Protein AF-A0A2W4ZWZ1-F1 (afdb_monomer)

Foldseek 3Di:
DDDDPPPDDPDDDPPDPAEAQPCVPDDLVRLLVDDLVRLLCSVPRHDDDPSSVVNCVVVVRDSPPQLVVCVVVVHDPPDPSSVVSSVVVVVVVCCVVCPPPDDDDDPDDPPPVVVVVVVVVVPD

Solvent-accessible surface area (backbone atoms only — not comparable to full-atom values): 8061 Å² total; per-residue (Å²): 140,85,85,80,81,85,86,74,85,93,81,86,90,82,84,87,77,69,77,63,36,75,68,76,80,48,52,72,69,55,61,69,67,50,49,74,66,55,47,30,49,45,59,72,67,24,46,85,48,72,66,58,52,48,51,36,62,74,67,69,59,72,60,48,70,44,54,48,52,36,45,76,72,71,41,55,81,97,38,71,68,34,54,51,45,32,51,53,50,52,51,54,50,48,52,68,77,54,60,81,80,84,75,82,87,75,91,88,80,84,65,70,62,62,56,51,58,54,53,66,64,71,78,112

Sequence (124 aa):
MHKIISFGIMGLALTAGACTSPAVYMSDTDVISLSDEQLCDYNNNYRSESRTQAEIRRRDLNCNRHHRTCLKKGIQPNTEAMGFCEDMLRENERLRYDPPYDHFGMGLYGFSDYDRIRAVHRFR

Radius of gyration: 22.91 Å; Cα contacts (8 Å, |Δi|>4): 67; chains: 1; bounding box: 74×52×48 Å

Organism: NCBI:txid349221

Structure (mmCIF, N/CA/C/O backbone):
data_AF-A0A2W4ZWZ1-F1
#
_entry.id   AF-A0A2W4ZWZ1-F1
#
loop_
_atom_site.group_PDB
_atom_site.id
_atom_site.type_symbol
_atom_site.label_atom_id
_atom_site.label_alt_id
_atom_site.label_comp_id
_atom_site.label_asym_id
_atom_site.label_entity_id
_atom_site.label_seq_id
_atom_site.pdbx_PDB_ins_code
_atom_site.Cartn_x
_atom_site.Cartn_y
_atom_site.Cartn_z
_atom_site.occupancy
_atom_site.B_iso_or_equiv
_atom_site.auth_seq_id
_atom_site.auth_comp_id
_atom_site.auth_asym_id
_atom_site.auth_atom_id
_atom_site.pdbx_PDB_model_num
ATOM 1 N N . MET A 1 1 ? 48.770 9.345 -39.578 1.00 37.75 1 MET A N 1
ATOM 2 C CA . MET A 1 1 ? 48.397 9.559 -38.1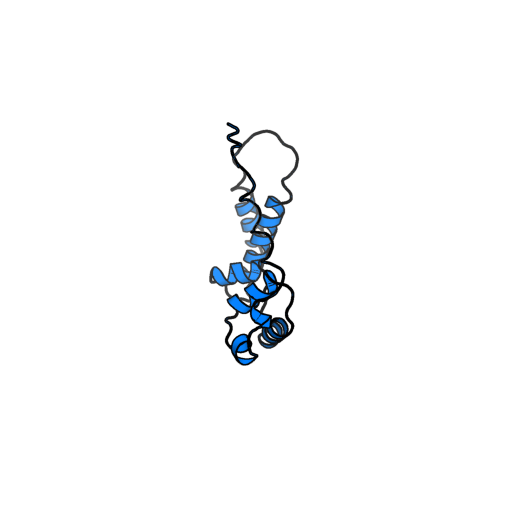63 1.00 37.75 1 MET A CA 1
ATOM 3 C C . MET A 1 1 ? 46.895 9.806 -38.099 1.00 37.75 1 MET A C 1
ATOM 5 O O . MET A 1 1 ? 46.463 10.903 -38.411 1.00 37.75 1 MET A O 1
ATOM 9 N N . HIS A 1 2 ? 46.098 8.777 -37.800 1.00 32.75 2 HIS A N 1
ATOM 10 C CA . HIS A 1 2 ? 44.640 8.886 -37.669 1.00 32.75 2 HIS A CA 1
ATOM 11 C C . HIS A 1 2 ? 44.290 8.801 -36.180 1.00 32.75 2 HIS A C 1
ATOM 13 O O . HIS A 1 2 ? 44.526 7.770 -35.559 1.00 32.75 2 HIS A O 1
ATOM 19 N N . LYS A 1 3 ? 43.767 9.886 -35.599 1.00 38.44 3 LYS A N 1
ATOM 20 C CA . LYS A 1 3 ? 43.119 9.868 -34.282 1.00 38.44 3 LYS A CA 1
ATOM 21 C C . LYS A 1 3 ? 41.614 9.862 -34.520 1.00 38.44 3 LYS A C 1
ATOM 23 O O . LYS A 1 3 ? 41.026 10.907 -34.775 1.00 38.44 3 LYS A O 1
ATOM 28 N N . ILE A 1 4 ? 41.019 8.675 -34.484 1.00 51.06 4 ILE A N 1
ATOM 29 C CA .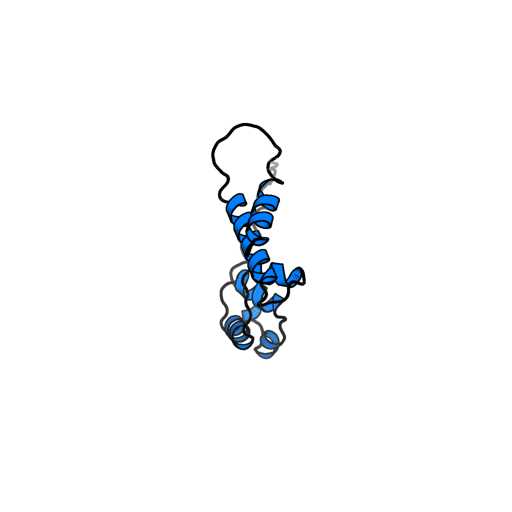 ILE A 1 4 ? 39.568 8.516 -34.405 1.00 51.06 4 ILE A CA 1
ATOM 30 C C . ILE A 1 4 ? 39.204 8.722 -32.937 1.00 51.06 4 ILE A C 1
ATOM 32 O O . ILE A 1 4 ? 39.667 7.996 -32.060 1.00 51.06 4 ILE A O 1
ATOM 36 N N . ILE A 1 5 ? 38.441 9.777 -32.676 1.00 49.06 5 ILE A N 1
ATOM 37 C CA . ILE A 1 5 ? 37.880 10.076 -31.365 1.00 49.06 5 ILE A CA 1
ATOM 38 C C . ILE A 1 5 ? 36.702 9.116 -31.168 1.00 49.06 5 ILE A C 1
ATOM 40 O O . ILE A 1 5 ? 35.643 9.294 -31.764 1.00 49.06 5 ILE A O 1
ATOM 44 N N . SER A 1 6 ? 36.896 8.084 -30.350 1.00 42.03 6 SER A N 1
ATOM 45 C CA . SER A 1 6 ? 35.830 7.178 -29.922 1.00 42.03 6 SER A CA 1
ATOM 46 C C . SER A 1 6 ? 34.934 7.862 -28.883 1.00 42.03 6 SER A C 1
ATOM 48 O O . SER A 1 6 ? 35.106 7.670 -27.684 1.00 42.03 6 SER A O 1
ATOM 50 N N . PHE A 1 7 ? 33.964 8.658 -29.335 1.00 52.41 7 PHE A N 1
ATOM 51 C CA . PHE A 1 7 ? 32.740 8.919 -28.571 1.00 52.41 7 PHE A CA 1
ATOM 52 C C . PHE A 1 7 ? 31.706 7.886 -29.014 1.00 52.41 7 PHE A C 1
ATOM 54 O O . PHE A 1 7 ? 31.048 8.054 -30.035 1.00 52.41 7 PHE A O 1
ATOM 61 N N . GLY A 1 8 ? 31.617 6.773 -28.289 1.00 42.78 8 GLY A N 1
ATOM 62 C CA . GLY A 1 8 ? 30.785 5.646 -28.691 1.00 42.78 8 GLY A CA 1
ATOM 63 C C . GLY A 1 8 ? 30.145 4.941 -27.506 1.00 42.78 8 GLY A C 1
ATOM 64 O O . GLY A 1 8 ? 30.726 4.018 -26.956 1.00 42.78 8 GLY A O 1
ATOM 65 N N . ILE A 1 9 ? 28.916 5.359 -27.194 1.00 59.88 9 ILE A N 1
ATOM 66 C CA . ILE A 1 9 ? 27.847 4.519 -26.632 1.00 59.88 9 ILE A CA 1
ATOM 67 C C . ILE A 1 9 ? 28.120 3.969 -25.220 1.00 59.88 9 ILE A C 1
ATOM 69 O O . ILE A 1 9 ? 28.221 2.769 -24.992 1.00 59.88 9 ILE A O 1
ATOM 73 N N . MET A 1 10 ? 28.133 4.862 -24.230 1.00 46.84 10 MET A N 1
ATOM 74 C CA . MET A 1 10 ? 27.866 4.503 -22.834 1.00 46.84 10 MET A CA 1
ATOM 75 C C . MET A 1 10 ? 26.445 4.968 -22.503 1.00 46.84 10 MET A C 1
ATOM 77 O O . MET A 1 10 ? 26.232 6.005 -21.886 1.00 46.84 10 MET A O 1
ATOM 81 N N . GLY A 1 11 ? 25.451 4.258 -23.034 1.00 52.03 11 GLY A N 1
ATOM 82 C CA . GLY A 1 11 ? 24.058 4.675 -22.918 1.00 52.03 11 GLY A CA 1
ATOM 83 C C . GLY A 1 11 ? 23.095 3.630 -23.451 1.00 52.03 11 GLY A C 1
ATOM 84 O O . GLY A 1 11 ? 22.679 3.738 -24.594 1.00 52.03 11 GLY A O 1
ATOM 85 N N . LEU A 1 12 ? 22.797 2.621 -22.625 1.00 50.91 12 LEU A N 1
ATOM 86 C CA . LEU A 1 12 ? 21.484 1.977 -22.431 1.00 50.91 12 LEU A CA 1
ATOM 87 C C . LEU A 1 12 ? 21.691 0.692 -21.601 1.00 50.91 12 LEU A C 1
ATOM 89 O O . LEU A 1 12 ? 21.795 -0.407 -22.131 1.00 50.91 12 LEU A O 1
ATOM 93 N N . ALA A 1 13 ? 21.768 0.823 -20.278 1.00 46.00 13 ALA A N 1
ATOM 94 C CA . ALA A 1 13 ? 21.759 -0.319 -19.357 1.00 46.00 13 ALA A CA 1
ATOM 95 C C . ALA A 1 13 ? 20.785 -0.065 -18.195 1.00 46.00 13 ALA A C 1
ATOM 97 O O . ALA A 1 13 ? 21.135 -0.223 -17.032 1.00 46.00 13 ALA A O 1
ATOM 98 N N . LEU A 1 14 ? 19.567 0.398 -18.506 1.00 52.69 14 LEU A N 1
ATOM 99 C CA . LEU A 1 14 ? 18.538 0.733 -17.505 1.00 52.69 14 LEU A CA 1
ATOM 100 C C . LEU A 1 14 ? 17.158 0.108 -17.787 1.00 52.69 14 LEU A C 1
ATOM 102 O O . LEU A 1 14 ? 16.176 0.502 -17.170 1.00 52.69 14 LEU A O 1
ATOM 106 N N . THR A 1 15 ? 17.046 -0.882 -18.679 1.00 48.25 15 THR A N 1
ATOM 107 C CA . THR A 1 15 ? 15.737 -1.453 -19.071 1.00 48.25 15 THR A CA 1
ATOM 108 C C . THR A 1 15 ? 15.469 -2.888 -18.595 1.00 48.25 15 THR A C 1
ATOM 110 O O . THR A 1 15 ? 14.430 -3.444 -18.932 1.00 48.25 15 THR A O 1
ATOM 113 N N . ALA A 1 16 ? 16.332 -3.502 -17.775 1.00 48.00 16 ALA A N 1
ATOM 114 C CA . ALA A 1 16 ? 16.229 -4.931 -17.424 1.00 48.00 16 ALA A CA 1
ATOM 115 C C . ALA A 1 16 ? 15.710 -5.242 -15.998 1.00 48.00 16 ALA A C 1
ATOM 117 O O . ALA A 1 16 ? 16.002 -6.307 -15.463 1.00 48.00 16 ALA A O 1
ATOM 118 N N . GLY A 1 17 ? 14.974 -4.331 -15.350 1.00 49.00 17 GLY A N 1
ATOM 119 C CA . GLY A 1 17 ? 14.677 -4.446 -13.910 1.00 49.00 17 GLY A CA 1
ATOM 120 C C . GLY A 1 17 ? 13.257 -4.849 -13.496 1.00 49.00 17 GLY A C 1
ATOM 121 O O . GLY A 1 17 ? 13.054 -5.158 -12.32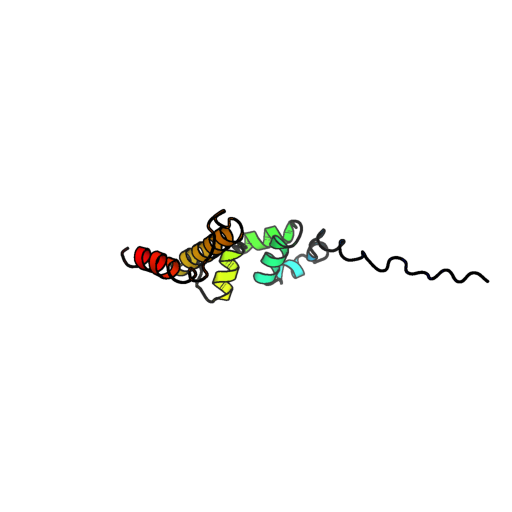8 1.00 49.00 17 GLY A O 1
ATOM 122 N N . ALA A 1 18 ? 12.268 -4.843 -14.396 1.00 52.59 18 ALA A N 1
ATOM 123 C CA . ALA A 1 18 ? 10.850 -4.941 -14.006 1.00 52.59 18 ALA A CA 1
ATOM 124 C C . ALA A 1 18 ? 1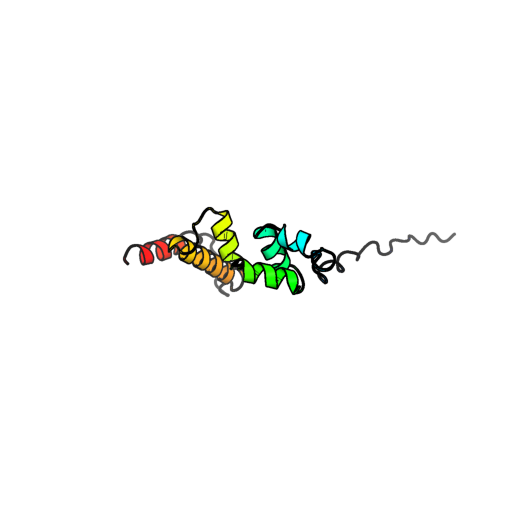0.165 -6.270 -14.382 1.00 52.59 18 ALA A C 1
ATOM 126 O O . ALA A 1 18 ? 8.949 -6.315 -14.538 1.00 52.59 18 ALA A O 1
ATOM 127 N N . CYS A 1 19 ? 10.915 -7.362 -14.567 1.00 59.47 19 CYS A N 1
ATOM 128 C CA . CYS A 1 19 ? 10.343 -8.579 -15.169 1.00 59.47 19 CYS A CA 1
ATOM 129 C C . CYS A 1 19 ? 10.133 -9.753 -14.205 1.00 59.47 19 CYS A C 1
ATOM 131 O O . CYS A 1 19 ? 9.411 -10.689 -14.550 1.00 59.47 19 CYS A O 1
ATOM 133 N N . THR A 1 20 ? 10.708 -9.723 -13.002 1.00 64.38 20 THR A N 1
ATOM 134 C CA . THR A 1 20 ? 10.517 -10.795 -12.017 1.00 64.38 20 THR A CA 1
ATOM 135 C C . THR A 1 20 ? 10.426 -10.231 -10.610 1.00 64.38 20 THR A C 1
ATOM 137 O O . THR A 1 20 ? 11.248 -9.407 -10.218 1.00 64.38 20 THR A O 1
ATOM 140 N N . SER A 1 21 ? 9.417 -10.668 -9.854 1.00 73.81 21 SER A N 1
ATOM 141 C CA . SER A 1 21 ? 9.336 -10.357 -8.428 1.00 73.81 21 SER A CA 1
ATOM 142 C C . SER A 1 21 ? 10.547 -10.965 -7.708 1.00 73.81 21 SER A C 1
ATOM 144 O O . SER A 1 21 ? 10.863 -12.132 -7.961 1.00 73.81 21 SER A O 1
ATOM 146 N N . PRO A 1 22 ? 11.222 -10.240 -6.797 1.00 76.56 22 PRO A N 1
ATOM 147 C CA . PRO A 1 22 ? 12.275 -10.804 -5.950 1.00 76.56 22 PRO A CA 1
ATOM 148 C C . PRO A 1 22 ? 11.757 -11.959 -5.088 1.00 76.56 22 PRO A C 1
ATOM 150 O O . PRO A 1 22 ? 12.520 -12.859 -4.747 1.00 76.56 22 PRO A O 1
ATOM 153 N N . ALA A 1 23 ? 10.444 -11.981 -4.822 1.00 77.75 23 ALA A N 1
ATOM 154 C CA . ALA A 1 23 ? 9.764 -13.051 -4.104 1.00 77.75 23 ALA A CA 1
ATOM 155 C C . ALA A 1 23 ? 9.917 -14.430 -4.767 1.00 77.75 23 ALA A C 1
ATOM 157 O O . ALA A 1 23 ? 9.757 -15.445 -4.100 1.00 77.75 23 ALA A O 1
ATOM 158 N N . VAL A 1 24 ? 10.285 -14.503 -6.053 1.00 81.06 24 VAL A N 1
ATOM 159 C CA . VAL A 1 24 ? 10.562 -15.776 -6.743 1.00 81.06 24 VAL A CA 1
ATOM 160 C C . VAL A 1 24 ? 11.716 -16.547 -6.090 1.00 81.06 24 VAL A C 1
ATOM 162 O O . VAL A 1 24 ? 11.689 -17.774 -6.070 1.00 81.06 24 VAL A O 1
ATOM 165 N N . TYR A 1 25 ? 12.690 -15.853 -5.499 1.00 84.94 25 TYR A N 1
ATOM 166 C CA . TYR A 1 25 ? 13.861 -16.474 -4.866 1.00 84.94 25 TYR A CA 1
ATOM 167 C C . TYR A 1 25 ? 13.738 -16.610 -3.344 1.00 84.94 25 TYR A C 1
ATOM 169 O O . TYR A 1 25 ? 14.662 -17.089 -2.693 1.00 84.94 25 TYR A O 1
ATOM 177 N N . MET A 1 26 ? 12.615 -16.178 -2.773 1.00 86.06 26 MET A N 1
ATOM 178 C CA . MET A 1 26 ? 12.358 -16.250 -1.338 1.00 86.06 26 MET A CA 1
ATOM 179 C C . MET A 1 26 ? 11.828 -17.634 -0.958 1.00 86.06 26 MET A C 1
ATOM 181 O O . MET A 1 26 ? 11.129 -18.275 -1.751 1.00 86.06 26 MET A O 1
ATOM 185 N N . SER A 1 27 ? 12.143 -18.102 0.251 1.00 89.12 27 SER A N 1
ATOM 186 C CA . SER A 1 27 ? 11.463 -19.264 0.829 1.00 89.12 27 SER A CA 1
ATOM 187 C C . SER A 1 27 ? 10.053 -18.883 1.295 1.00 89.12 27 SER A C 1
ATOM 189 O O . SER A 1 27 ? 9.738 -17.704 1.460 1.00 89.12 27 SER A O 1
ATOM 191 N N . ASP A 1 28 ? 9.191 -19.869 1.539 1.00 86.75 28 ASP A N 1
ATOM 192 C CA . ASP A 1 28 ? 7.826 -19.598 2.009 1.00 86.75 28 ASP A CA 1
ATOM 193 C C . ASP A 1 28 ? 7.827 -18.900 3.376 1.00 86.75 28 ASP A C 1
ATOM 195 O O . ASP A 1 28 ? 7.028 -17.996 3.616 1.00 86.75 28 ASP A O 1
ATOM 199 N N . THR A 1 29 ? 8.776 -19.250 4.250 1.00 89.12 29 THR A N 1
ATOM 200 C CA . THR A 1 29 ? 8.978 -18.565 5.533 1.00 89.12 29 THR A CA 1
ATOM 201 C C . THR A 1 29 ? 9.376 -17.107 5.349 1.00 89.12 29 THR A C 1
ATOM 203 O O . THR A 1 29 ? 8.893 -16.251 6.089 1.00 89.12 29 THR A O 1
ATOM 206 N N . ASP A 1 30 ? 10.189 -16.802 4.337 1.00 90.38 30 ASP A N 1
ATOM 207 C CA . ASP A 1 30 ? 10.583 -15.424 4.056 1.00 90.38 30 ASP A CA 1
ATOM 208 C C . ASP A 1 30 ? 9.392 -14.621 3.523 1.00 90.38 30 ASP A C 1
ATOM 210 O O . ASP A 1 30 ? 9.181 -13.492 3.959 1.00 90.38 30 ASP A O 1
ATOM 214 N N . VAL A 1 31 ? 8.565 -15.204 2.644 1.00 88.38 31 VAL A N 1
ATOM 215 C CA . VAL A 1 31 ? 7.342 -14.553 2.133 1.00 88.38 31 VAL A CA 1
ATOM 216 C C . VAL A 1 31 ? 6.354 -14.270 3.269 1.00 88.38 31 VAL A C 1
ATOM 218 O O . VAL A 1 31 ? 5.791 -13.180 3.336 1.00 88.38 31 VAL A O 1
ATOM 221 N N . ILE A 1 32 ? 6.182 -15.206 4.206 1.00 91.94 32 ILE A N 1
ATOM 222 C CA . ILE A 1 32 ? 5.339 -15.014 5.397 1.00 91.94 32 ILE A CA 1
ATOM 223 C C . ILE A 1 32 ? 5.928 -13.950 6.338 1.00 91.94 32 ILE A C 1
ATOM 225 O O . ILE A 1 32 ? 5.188 -13.274 7.046 1.00 91.94 32 ILE A O 1
ATOM 229 N N . SER A 1 33 ? 7.244 -13.752 6.357 1.00 91.75 33 SER A N 1
ATOM 230 C CA . SER A 1 33 ? 7.867 -12.718 7.195 1.00 91.75 33 SER A CA 1
ATOM 231 C C . SER A 1 33 ? 7.714 -11.293 6.648 1.00 91.75 33 SER A C 1
ATOM 233 O O . SER A 1 33 ? 7.975 -10.331 7.371 1.00 91.75 33 SER A O 1
ATOM 235 N N . LEU A 1 34 ? 7.275 -11.140 5.394 1.00 91.94 34 LEU A N 1
ATOM 236 C CA . LEU A 1 34 ? 7.101 -9.832 4.770 1.00 91.94 34 LEU A CA 1
ATOM 237 C C . LEU A 1 34 ? 6.031 -8.999 5.481 1.00 91.94 34 LEU A C 1
ATOM 239 O O . LEU A 1 34 ? 4.978 -9.500 5.894 1.00 91.94 34 LEU A O 1
ATOM 243 N N . SER A 1 35 ? 6.285 -7.693 5.568 1.00 91.44 35 SER A N 1
ATOM 244 C CA . SER A 1 35 ? 5.284 -6.728 6.011 1.00 91.44 35 SER A CA 1
ATOM 245 C C . SER A 1 35 ? 4.175 -6.569 4.969 1.00 91.44 35 SER A C 1
ATOM 247 O O . SER A 1 35 ? 4.369 -6.814 3.777 1.00 91.44 35 SER A O 1
ATOM 249 N N . ASP A 1 36 ? 3.009 -6.090 5.400 1.00 90.75 36 ASP A N 1
ATOM 250 C CA . ASP A 1 36 ? 1.884 -5.836 4.493 1.00 90.75 36 ASP A CA 1
ATOM 251 C C . ASP A 1 36 ? 2.233 -4.805 3.407 1.00 90.75 36 ASP A C 1
ATOM 253 O O . ASP A 1 36 ? 1.727 -4.870 2.289 1.00 90.75 36 ASP A O 1
ATOM 257 N N . GLU A 1 37 ? 3.120 -3.852 3.718 1.00 87.12 37 GLU A N 1
ATOM 258 C CA . GLU A 1 37 ? 3.636 -2.897 2.733 1.00 87.12 37 GLU A CA 1
ATOM 259 C C . GLU A 1 37 ? 4.511 -3.581 1.693 1.00 87.12 37 GLU A C 1
ATOM 261 O O . GLU A 1 37 ? 4.311 -3.353 0.505 1.00 87.12 37 GLU A O 1
ATOM 266 N N . GLN A 1 38 ? 5.420 -4.459 2.119 1.00 90.25 38 GLN A N 1
ATOM 267 C CA . GLN A 1 38 ? 6.282 -5.203 1.204 1.00 90.25 38 GLN A CA 1
ATOM 268 C C . GLN A 1 38 ? 5.467 -6.142 0.310 1.00 90.25 38 GLN A C 1
ATOM 270 O O . GLN A 1 38 ? 5.706 -6.190 -0.893 1.00 90.25 38 GLN A O 1
ATOM 275 N N . LEU A 1 39 ? 4.467 -6.838 0.861 1.00 91.25 39 LEU A N 1
ATOM 276 C CA . LEU A 1 39 ? 3.561 -7.690 0.085 1.00 91.25 39 LEU A CA 1
ATOM 277 C C . LEU A 1 39 ? 2.824 -6.888 -0.995 1.00 91.25 39 LEU A C 1
ATOM 279 O O . LEU A 1 39 ? 2.801 -7.290 -2.161 1.00 91.25 39 LEU A O 1
ATOM 283 N N . CYS A 1 40 ? 2.265 -5.731 -0.635 1.00 88.94 40 CYS A N 1
ATOM 284 C CA . CYS A 1 40 ? 1.577 -4.880 -1.599 1.00 88.94 40 CYS A CA 1
ATOM 285 C C . CYS A 1 40 ? 2.526 -4.239 -2.619 1.00 88.94 40 CYS A C 1
ATOM 287 O O . CYS A 1 40 ? 2.161 -4.131 -3.790 1.00 88.94 40 CYS A O 1
ATOM 289 N N . ASP A 1 41 ? 3.745 -3.869 -2.225 1.00 87.88 41 ASP A N 1
ATOM 290 C CA . ASP A 1 41 ? 4.760 -3.373 -3.154 1.00 87.88 41 ASP A CA 1
ATOM 291 C C . ASP A 1 41 ? 5.177 -4.461 -4.150 1.00 87.88 41 ASP A C 1
ATOM 293 O O . ASP A 1 41 ? 5.276 -4.179 -5.347 1.00 87.88 41 ASP A O 1
ATOM 297 N N . TYR A 1 42 ? 5.340 -5.711 -3.702 1.00 86.94 42 TYR A N 1
ATOM 298 C CA . TYR A 1 42 ? 5.616 -6.831 -4.599 1.00 86.94 42 TYR A CA 1
ATOM 299 C C . TYR A 1 42 ? 4.470 -7.087 -5.579 1.00 86.94 42 TYR A C 1
ATOM 301 O O . TYR A 1 42 ? 4.718 -7.291 -6.766 1.00 86.94 42 TYR A O 1
ATOM 309 N N . ASN A 1 43 ? 3.222 -7.025 -5.113 1.00 87.44 43 ASN A N 1
ATOM 310 C CA . ASN A 1 43 ? 2.049 -7.213 -5.965 1.00 87.44 43 ASN A CA 1
ATOM 311 C C . ASN A 1 43 ? 1.856 -6.091 -6.997 1.00 87.44 43 ASN A C 1
ATOM 313 O O . ASN A 1 43 ? 1.401 -6.359 -8.105 1.00 87.44 43 ASN A O 1
ATOM 317 N N . ASN A 1 44 ? 2.181 -4.846 -6.641 1.00 83.81 44 ASN A N 1
ATOM 318 C CA . ASN A 1 44 ? 1.902 -3.683 -7.486 1.00 83.81 44 ASN A CA 1
ATOM 319 C C . ASN A 1 44 ? 3.028 -3.360 -8.477 1.00 83.81 44 ASN A C 1
ATOM 321 O O . ASN A 1 44 ? 2.753 -2.798 -9.535 1.00 83.81 44 ASN A O 1
ATOM 325 N N . ASN A 1 45 ? 4.282 -3.681 -8.145 1.00 80.06 45 ASN A N 1
ATOM 326 C CA . ASN A 1 45 ? 5.445 -3.255 -8.934 1.00 80.06 45 ASN A CA 1
ATOM 327 C C . ASN A 1 45 ? 6.108 -4.384 -9.728 1.00 80.06 45 ASN A C 1
ATOM 329 O O . ASN A 1 45 ? 6.962 -4.115 -10.572 1.00 80.06 45 ASN A O 1
ATOM 333 N N . TYR A 1 46 ? 5.741 -5.640 -9.474 1.00 79.94 46 TYR A N 1
ATOM 334 C CA . TYR A 1 46 ? 6.354 -6.790 -10.126 1.00 79.94 46 TYR A CA 1
ATOM 335 C C . TYR A 1 46 ? 5.308 -7.695 -10.762 1.00 79.94 46 TYR A C 1
ATOM 337 O O . TYR A 1 46 ? 4.118 -7.643 -10.452 1.00 79.94 46 TYR A O 1
ATOM 345 N N . ARG A 1 47 ? 5.768 -8.565 -11.668 1.00 75.38 47 ARG A N 1
ATOM 346 C CA . ARG A 1 47 ? 4.928 -9.625 -12.223 1.00 75.38 47 ARG A CA 1
ATOM 347 C C . ARG A 1 47 ? 4.341 -10.453 -11.079 1.00 75.38 47 ARG A C 1
ATOM 349 O O . ARG A 1 47 ? 5.076 -10.874 -10.188 1.00 75.38 47 ARG A O 1
ATOM 356 N N . SER A 1 48 ? 3.032 -10.693 -11.165 1.00 71.94 48 SER A N 1
ATOM 357 C CA . SER A 1 48 ? 2.267 -11.544 -10.251 1.00 71.94 48 SER A CA 1
ATOM 358 C C . SER A 1 48 ? 3.040 -12.818 -9.887 1.00 71.94 48 SER A C 1
ATOM 360 O O . SER A 1 48 ? 3.444 -13.584 -10.765 1.00 71.94 48 SER A O 1
ATOM 362 N N . GLU A 1 49 ? 3.244 -13.016 -8.585 1.00 83.81 49 GLU A N 1
ATOM 363 C CA . GLU A 1 49 ? 3.903 -14.179 -7.994 1.00 83.81 49 GLU A CA 1
ATOM 364 C C . GLU A 1 49 ? 2.909 -14.860 -7.040 1.00 83.81 49 GLU A C 1
ATOM 366 O O . GLU A 1 49 ? 2.231 -14.203 -6.24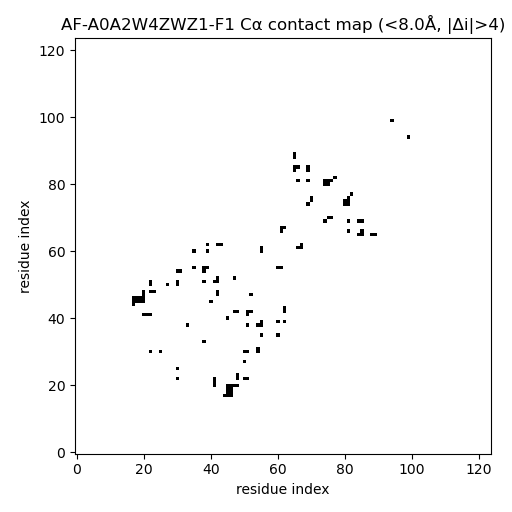4 1.00 83.81 49 GLU A O 1
ATOM 371 N N . SER A 1 50 ? 2.749 -16.178 -7.181 1.00 86.50 50 SER A N 1
ATOM 372 C CA . SER A 1 50 ? 1.622 -16.915 -6.602 1.00 86.50 50 SER A CA 1
ATOM 373 C C . SER A 1 50 ? 1.651 -16.971 -5.077 1.00 86.50 50 SER A C 1
ATOM 375 O O . SER A 1 50 ? 0.586 -16.933 -4.459 1.00 86.50 50 SER A O 1
ATOM 377 N N . ARG A 1 51 ? 2.836 -17.029 -4.462 1.00 88.00 51 ARG A N 1
ATOM 378 C CA . ARG A 1 51 ? 2.990 -17.111 -3.003 1.00 88.00 51 ARG A CA 1
ATOM 379 C C . ARG A 1 51 ? 2.708 -15.775 -2.337 1.00 88.00 51 ARG A C 1
ATOM 381 O O . ARG A 1 51 ? 1.954 -15.723 -1.372 1.00 88.00 51 ARG A O 1
ATOM 388 N N . THR A 1 52 ? 3.198 -14.690 -2.922 1.00 88.75 52 THR A N 1
ATOM 389 C CA . THR A 1 52 ? 2.891 -13.315 -2.515 1.00 88.75 52 THR A CA 1
ATOM 390 C C . THR A 1 52 ? 1.381 -13.070 -2.583 1.00 88.75 52 THR A C 1
ATOM 392 O O . THR A 1 52 ? 0.789 -12.549 -1.642 1.00 88.75 52 THR A O 1
ATOM 395 N N . GLN A 1 53 ? 0.719 -13.520 -3.655 1.00 89.06 53 GLN A N 1
ATOM 396 C CA . GLN A 1 53 ? -0.740 -13.423 -3.776 1.00 89.06 53 GLN A CA 1
ATOM 397 C C . GLN A 1 53 ? -1.497 -14.315 -2.790 1.00 89.06 53 GLN A C 1
ATOM 399 O O . GLN A 1 53 ? -2.560 -13.928 -2.302 1.00 89.06 53 GLN A O 1
ATOM 404 N N . ALA A 1 54 ? -0.989 -15.517 -2.515 1.00 90.88 54 ALA A N 1
ATOM 405 C CA . ALA A 1 54 ? -1.564 -16.391 -1.502 1.00 90.88 54 ALA A CA 1
ATOM 406 C C . ALA A 1 54 ? -1.501 -15.730 -0.123 1.00 90.88 54 ALA A C 1
ATOM 408 O O . ALA A 1 54 ? -2.504 -15.725 0.583 1.00 90.88 54 ALA A O 1
ATOM 409 N N . GLU A 1 55 ? -0.377 -15.099 0.211 1.00 92.75 55 GLU A N 1
ATOM 410 C CA . GLU A 1 55 ? -0.189 -14.417 1.487 1.00 92.75 55 GLU A CA 1
ATOM 411 C C . GLU A 1 55 ? -1.058 -13.158 1.619 1.00 92.75 55 GLU A C 1
ATOM 413 O O . GLU A 1 55 ? -1.695 -12.961 2.653 1.00 92.75 55 GLU A O 1
ATOM 418 N N . ILE A 1 56 ? -1.181 -12.360 0.553 1.00 92.44 56 ILE A N 1
ATOM 419 C CA . ILE A 1 56 ? -2.110 -11.217 0.485 1.00 92.44 56 ILE A CA 1
ATOM 420 C C . ILE A 1 56 ? -3.550 -11.662 0.750 1.00 92.44 56 ILE A C 1
ATOM 422 O O . ILE A 1 56 ? -4.235 -11.056 1.571 1.00 92.44 56 ILE A O 1
ATOM 426 N N . ARG A 1 57 ? -4.003 -12.741 0.095 1.00 91.62 57 ARG A N 1
ATOM 427 C CA . ARG A 1 57 ? -5.350 -13.294 0.310 1.00 91.62 57 ARG A CA 1
ATOM 428 C C . ARG A 1 57 ? -5.517 -13.873 1.711 1.00 91.62 57 ARG A C 1
ATOM 430 O O . ARG A 1 57 ? -6.561 -13.679 2.318 1.00 91.62 57 ARG A O 1
ATOM 437 N N . ARG A 1 58 ? -4.499 -14.563 2.235 1.00 93.31 58 ARG A N 1
ATOM 438 C CA . ARG A 1 58 ? -4.517 -15.149 3.585 1.00 93.31 58 ARG A CA 1
ATOM 439 C C . ARG A 1 58 ? -4.689 -14.081 4.666 1.00 93.31 58 ARG A C 1
ATOM 441 O O . ARG A 1 58 ? -5.322 -14.349 5.681 1.00 93.31 58 ARG A O 1
ATOM 448 N N . ARG A 1 59 ? -4.113 -12.898 4.450 1.00 91.19 59 ARG A N 1
ATOM 449 C CA . ARG A 1 59 ? -4.159 -11.751 5.368 1.00 91.19 59 ARG A CA 1
ATOM 450 C C . ARG A 1 59 ? -5.278 -10.749 5.072 1.00 91.19 59 ARG A C 1
ATOM 452 O O . ARG A 1 59 ? -5.362 -9.749 5.774 1.00 91.19 59 ARG A O 1
ATOM 459 N N . ASP A 1 60 ? -6.093 -10.995 4.048 1.00 91.12 60 ASP A N 1
ATOM 460 C CA . ASP A 1 60 ? -7.142 -10.075 3.588 1.00 91.12 60 ASP A CA 1
ATOM 461 C C . ASP A 1 60 ? -6.622 -8.642 3.326 1.00 91.12 60 ASP A C 1
ATOM 463 O O . ASP A 1 60 ? -7.213 -7.638 3.723 1.00 91.12 60 ASP A O 1
ATOM 467 N N . LEU A 1 61 ? -5.450 -8.529 2.685 1.00 91.00 61 LEU A N 1
ATOM 468 C CA . LEU A 1 61 ? -4.825 -7.229 2.432 1.00 91.00 61 LEU A CA 1
ATOM 469 C C . LEU A 1 61 ? -5.425 -6.541 1.207 1.00 91.00 61 LEU A C 1
ATOM 471 O O . LEU A 1 61 ? -5.355 -7.046 0.084 1.00 91.00 61 LEU A O 1
ATOM 475 N N . ASN A 1 62 ? -5.889 -5.305 1.394 1.00 90.19 62 ASN A N 1
ATOM 476 C CA . ASN A 1 62 ? -6.229 -4.423 0.286 1.00 90.19 62 ASN A CA 1
ATOM 477 C C . ASN A 1 62 ? -4.981 -3.668 -0.210 1.00 90.19 62 ASN A C 1
ATOM 479 O O . ASN A 1 62 ? -4.558 -2.660 0.362 1.00 90.19 62 ASN A O 1
ATOM 483 N N . CYS A 1 63 ? -4.395 -4.165 -1.303 1.00 89.69 63 CYS A N 1
ATOM 484 C CA . CYS A 1 63 ? -3.214 -3.577 -1.940 1.00 89.69 63 CYS A CA 1
ATOM 485 C C . CYS A 1 63 ? -3.519 -2.462 -2.953 1.00 89.69 63 CYS A C 1
ATOM 487 O O . CYS A 1 63 ? -2.613 -2.031 -3.672 1.00 89.69 63 CYS A O 1
ATOM 489 N N . ASN A 1 64 ? -4.755 -1.950 -3.001 1.00 89.94 64 ASN A N 1
ATOM 490 C CA . ASN A 1 64 ? -5.081 -0.768 -3.794 1.00 89.94 64 ASN A CA 1
ATOM 491 C C . ASN A 1 64 ? -4.180 0.413 -3.385 1.00 89.94 64 ASN A C 1
ATOM 493 O O . ASN A 1 64 ? -4.041 0.741 -2.203 1.00 89.94 64 ASN A O 1
ATOM 497 N N . ARG A 1 65 ? -3.566 1.070 -4.374 1.00 87.62 65 ARG A N 1
ATOM 498 C CA . ARG A 1 65 ? -2.631 2.184 -4.162 1.00 87.62 65 ARG A CA 1
ATOM 499 C C . ARG A 1 65 ? -3.236 3.310 -3.318 1.00 87.62 65 ARG A C 1
ATOM 501 O O . ARG A 1 65 ? -2.547 3.844 -2.447 1.00 87.62 65 ARG A O 1
ATOM 508 N N . HIS A 1 66 ? -4.497 3.670 -3.551 1.00 91.5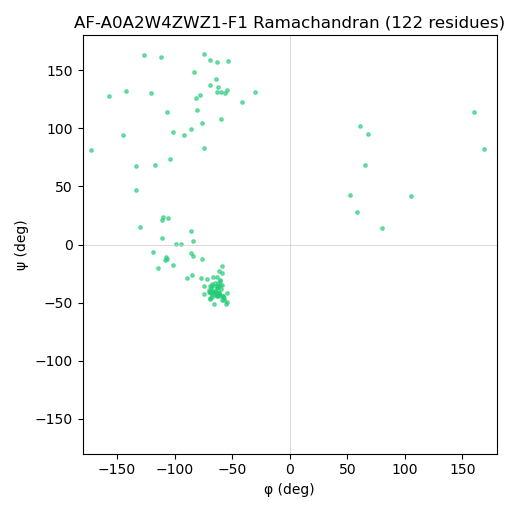0 66 HIS A N 1
ATOM 509 C CA . HIS A 1 66 ? -5.185 4.710 -2.788 1.00 91.50 66 HIS A CA 1
ATOM 510 C C . HIS A 1 66 ? -5.458 4.248 -1.358 1.00 91.50 66 HIS A C 1
ATOM 512 O O . HIS A 1 66 ? -5.071 4.951 -0.429 1.00 91.50 66 HIS A O 1
ATOM 518 N N . HIS A 1 67 ? -5.978 3.030 -1.180 1.00 91.38 67 HIS A N 1
ATOM 519 C CA . HIS A 1 67 ? -6.221 2.441 0.142 1.00 91.38 67 HIS A CA 1
ATOM 520 C C . HIS A 1 67 ? -4.954 2.450 1.010 1.00 91.38 67 HIS A C 1
ATOM 522 O O . HIS A 1 67 ? -4.937 2.973 2.125 1.00 91.38 67 HIS A O 1
ATOM 528 N N . ARG A 1 68 ? -3.828 1.969 0.462 1.00 89.12 68 ARG A N 1
ATOM 529 C CA . ARG A 1 68 ? -2.524 1.988 1.148 1.00 89.12 68 ARG A CA 1
ATOM 530 C C . ARG A 1 68 ? -2.036 3.407 1.442 1.00 89.12 68 ARG A C 1
ATOM 532 O O . ARG A 1 68 ? -1.448 3.646 2.494 1.00 89.12 68 ARG A O 1
ATOM 539 N N . THR A 1 69 ? -2.279 4.358 0.540 1.00 89.44 69 THR A N 1
ATOM 540 C CA . THR A 1 69 ? -1.921 5.770 0.754 1.00 89.44 69 THR A CA 1
ATOM 541 C C . THR A 1 69 ? -2.719 6.378 1.907 1.00 89.44 69 THR A C 1
ATOM 543 O O . THR A 1 69 ? -2.160 7.119 2.714 1.00 89.44 69 THR A O 1
ATOM 546 N N . CYS A 1 70 ? -4.002 6.043 2.022 1.00 90.75 70 CYS A N 1
ATOM 547 C CA . CYS A 1 70 ? -4.861 6.493 3.110 1.00 90.75 70 CYS A CA 1
ATOM 548 C C . CYS A 1 70 ? -4.452 5.872 4.454 1.00 90.75 70 CYS A C 1
ATOM 550 O O . CYS A 1 70 ? -4.326 6.599 5.442 1.00 90.75 70 CYS A O 1
ATOM 552 N N . LEU A 1 71 ? -4.111 4.578 4.481 1.00 91.19 71 LEU A N 1
ATOM 553 C CA . LEU A 1 71 ? -3.544 3.924 5.670 1.00 91.19 71 LEU A CA 1
ATOM 554 C C . LEU A 1 71 ? -2.247 4.601 6.140 1.00 91.19 71 LEU A C 1
ATOM 556 O O . LEU A 1 71 ? -2.102 4.895 7.324 1.00 91.19 71 LEU A O 1
ATOM 560 N N . LYS A 1 72 ? -1.331 4.939 5.219 1.00 88.94 72 LYS A N 1
ATOM 561 C CA . LYS A 1 72 ? -0.087 5.673 5.536 1.00 88.94 72 LYS A CA 1
ATOM 562 C C . LYS A 1 72 ? -0.335 7.069 6.119 1.00 88.94 72 LYS A C 1
ATOM 564 O O . LYS A 1 72 ? 0.527 7.606 6.809 1.00 88.94 72 LYS A O 1
ATOM 569 N N . LYS A 1 73 ? -1.504 7.663 5.862 1.00 90.12 73 LYS A N 1
ATOM 570 C CA . LYS A 1 73 ? -1.943 8.933 6.464 1.00 90.12 73 LYS A CA 1
ATOM 571 C C . LYS A 1 73 ? -2.589 8.753 7.845 1.00 90.12 73 LYS A C 1
ATOM 573 O O . LYS A 1 73 ? -3.046 9.736 8.419 1.00 90.12 73 LYS A O 1
ATOM 578 N N . GLY A 1 74 ? -2.627 7.530 8.374 1.00 92.12 74 GLY A N 1
ATOM 579 C CA . GLY A 1 74 ? -3.226 7.208 9.669 1.00 92.12 74 GLY A CA 1
ATOM 580 C C . GLY A 1 74 ? -4.749 7.081 9.636 1.00 92.12 74 GLY A C 1
ATOM 581 O O . GLY A 1 74 ? -5.380 7.087 10.691 1.00 92.12 74 GLY A O 1
ATOM 582 N N . ILE A 1 75 ? -5.358 6.985 8.450 1.00 92.00 75 ILE A N 1
ATOM 583 C CA . ILE A 1 75 ? -6.809 6.820 8.324 1.00 92.00 75 ILE A CA 1
ATOM 584 C C . ILE A 1 75 ? -7.162 5.366 8.618 1.00 92.00 75 ILE A C 1
ATOM 586 O O . ILE A 1 75 ? -6.579 4.447 8.045 1.00 92.00 75 ILE A O 1
ATOM 590 N N . GLN A 1 76 ? -8.125 5.159 9.513 1.00 92.19 76 GLN A N 1
ATOM 591 C CA . GLN A 1 76 ? -8.556 3.822 9.904 1.00 92.19 76 GLN A CA 1
ATOM 592 C C . GLN A 1 76 ? -9.301 3.120 8.756 1.00 92.19 76 GLN A C 1
ATOM 594 O O . GLN A 1 76 ? -10.141 3.752 8.103 1.00 92.19 76 GLN A O 1
ATOM 599 N N . PRO A 1 77 ? -9.033 1.825 8.506 1.00 90.06 77 PRO A N 1
ATOM 600 C CA . PRO A 1 77 ? -9.733 1.060 7.478 1.00 90.06 77 PRO A CA 1
ATOM 601 C C . PRO A 1 77 ? -11.227 0.935 7.794 1.00 90.06 77 PRO A C 1
ATOM 603 O O . PRO A 1 77 ? -11.631 1.017 8.951 1.00 90.06 77 PRO A O 1
ATOM 606 N N . ASN A 1 78 ? -12.042 0.704 6.761 1.00 87.94 78 ASN A N 1
ATOM 607 C CA . ASN A 1 78 ? -13.493 0.488 6.875 1.00 87.94 78 ASN A CA 1
ATOM 608 C C . ASN A 1 78 ? -14.265 1.648 7.536 1.00 87.94 78 ASN A C 1
ATOM 610 O O . ASN A 1 78 ? -15.316 1.439 8.136 1.00 87.94 78 ASN A O 1
ATOM 614 N N . THR A 1 79 ? -13.752 2.874 7.421 1.00 92.56 79 THR A N 1
ATOM 615 C CA . THR A 1 79 ? -14.417 4.096 7.893 1.00 92.56 79 THR A CA 1
ATOM 616 C C . THR A 1 79 ? -14.852 4.974 6.722 1.00 92.56 79 THR A C 1
ATOM 618 O O . THR A 1 79 ? -14.305 4.879 5.622 1.00 92.56 79 THR A O 1
ATOM 621 N N . GLU A 1 80 ? -15.786 5.896 6.957 1.00 91.44 80 GLU A N 1
ATOM 622 C CA . GLU A 1 80 ? -16.164 6.907 5.956 1.00 91.44 80 GLU A CA 1
ATOM 623 C C . GLU A 1 80 ? -14.972 7.777 5.535 1.00 91.44 80 GLU A C 1
ATOM 625 O O . GLU A 1 80 ? -14.832 8.131 4.365 1.00 91.44 80 GLU A O 1
ATOM 630 N N . ALA A 1 81 ? -14.060 8.061 6.472 1.00 90.31 81 ALA A N 1
ATOM 631 C CA . ALA A 1 81 ? -12.829 8.792 6.195 1.00 90.31 81 ALA A CA 1
ATOM 632 C C . ALA A 1 81 ? -11.914 8.044 5.208 1.00 90.31 81 ALA A C 1
ATOM 634 O O . ALA A 1 81 ? -11.236 8.686 4.403 1.00 90.31 81 ALA A O 1
ATOM 635 N N . MET A 1 82 ? -11.908 6.705 5.242 1.00 93.62 82 MET A N 1
ATOM 636 C CA . MET A 1 82 ? -11.182 5.883 4.271 1.00 93.62 82 MET A CA 1
ATOM 637 C C . MET A 1 82 ? -11.780 6.036 2.874 1.00 93.62 82 MET A C 1
ATOM 639 O O . MET A 1 82 ? -11.053 6.385 1.947 1.00 93.62 82 MET A O 1
ATOM 643 N N . GLY A 1 83 ? -13.101 5.866 2.743 1.00 91.00 83 GLY A N 1
ATOM 644 C CA . GLY A 1 83 ? -13.795 6.032 1.462 1.00 91.00 83 GLY A CA 1
ATOM 645 C C . GLY A 1 83 ? -13.577 7.425 0.867 1.00 91.00 83 GLY A C 1
ATOM 646 O O . GLY A 1 83 ? -13.170 7.555 -0.284 1.00 91.00 83 GLY A O 1
ATOM 647 N N . PHE A 1 84 ? -13.715 8.467 1.691 1.00 93.69 84 PHE A N 1
ATOM 648 C CA . PHE A 1 84 ? -13.452 9.843 1.275 1.00 93.69 84 PHE A CA 1
ATOM 649 C C . PHE A 1 84 ? -12.010 10.050 0.791 1.00 93.69 84 PHE A C 1
ATOM 651 O O . PHE A 1 84 ? -11.775 10.704 -0.223 1.00 93.69 84 PHE A O 1
ATOM 658 N N . CYS A 1 85 ? -11.026 9.504 1.508 1.00 93.25 85 CYS A N 1
ATOM 659 C CA . CYS A 1 85 ? -9.628 9.623 1.113 1.00 93.25 85 CYS A CA 1
ATOM 660 C C . CYS A 1 85 ? -9.341 8.913 -0.216 1.00 93.25 85 CYS A C 1
ATOM 662 O O . CYS A 1 85 ? -8.656 9.480 -1.071 1.00 93.25 85 CYS A O 1
ATOM 664 N N . GLU A 1 86 ? -9.875 7.708 -0.415 1.00 92.12 86 GLU A N 1
ATOM 665 C CA . GLU A 1 86 ? -9.714 6.970 -1.667 1.00 92.12 86 GLU A CA 1
ATOM 666 C C . GLU A 1 86 ? -10.355 7.704 -2.847 1.00 92.12 86 GLU A C 1
ATOM 668 O O . GLU A 1 86 ? -9.715 7.855 -3.890 1.00 92.12 86 GLU A O 1
ATOM 673 N N . ASP A 1 87 ? -11.567 8.229 -2.665 1.00 92.19 87 ASP A N 1
ATOM 674 C CA . ASP A 1 87 ? -12.276 9.011 -3.678 1.00 92.19 87 ASP A CA 1
ATOM 675 C C . ASP A 1 87 ? -11.522 10.288 -4.047 1.00 92.19 87 ASP A C 1
ATOM 677 O O . ASP A 1 87 ? -11.329 10.576 -5.229 1.00 92.19 87 ASP A O 1
ATOM 681 N N . MET A 1 88 ? -11.013 11.016 -3.051 1.00 91.81 88 MET A N 1
ATOM 682 C CA . MET A 1 88 ? -10.196 12.207 -3.274 1.00 91.81 88 MET A CA 1
ATOM 683 C C . MET A 1 88 ? -8.911 11.896 -4.045 1.00 91.81 88 MET A C 1
ATOM 685 O O . MET A 1 88 ? -8.505 12.672 -4.910 1.00 91.81 88 MET A O 1
ATOM 689 N N . LEU A 1 89 ? -8.232 10.789 -3.736 1.00 90.38 89 LEU A N 1
ATOM 690 C CA . LEU A 1 89 ? -7.015 10.400 -4.453 1.00 90.38 89 LEU A CA 1
ATOM 691 C C . LEU A 1 89 ? -7.318 9.974 -5.892 1.00 90.38 89 LEU A C 1
ATOM 693 O O . LEU A 1 89 ? -6.586 10.365 -6.801 1.00 90.38 89 LEU A O 1
ATOM 697 N N . ARG A 1 90 ? -8.407 9.230 -6.097 1.00 88.69 90 ARG A N 1
ATOM 698 C CA . ARG A 1 90 ? -8.875 8.797 -7.415 1.00 88.69 90 ARG A CA 1
ATOM 699 C C . ARG A 1 90 ? -9.269 9.981 -8.296 1.00 88.69 90 ARG A C 1
ATOM 701 O O . ARG A 1 90 ? -8.880 10.033 -9.459 1.00 88.69 90 ARG A O 1
ATOM 708 N N . GLU A 1 91 ? -9.985 10.954 -7.740 1.00 87.31 91 GLU A N 1
ATOM 709 C CA . GLU A 1 91 ? -10.400 12.151 -8.473 1.00 87.31 91 GLU A CA 1
ATOM 710 C C . GLU A 1 91 ? -9.208 13.051 -8.826 1.00 87.31 91 GLU A C 1
ATOM 712 O O . GLU A 1 91 ? -9.100 13.523 -9.956 1.00 87.31 91 GLU A O 1
ATOM 717 N N . ASN A 1 92 ? -8.249 13.219 -7.908 1.00 82.69 92 ASN A N 1
ATOM 718 C CA . ASN A 1 92 ? -6.999 13.923 -8.210 1.00 82.69 92 ASN A CA 1
ATOM 719 C C . ASN A 1 92 ? -6.207 13.246 -9.338 1.00 82.69 92 ASN A C 1
ATOM 721 O O . ASN A 1 92 ? -5.607 13.927 -10.169 1.00 82.69 92 ASN A O 1
ATOM 725 N N . GLU A 1 93 ? -6.183 11.911 -9.375 1.00 82.62 93 GLU A N 1
ATOM 726 C CA . GLU A 1 93 ? -5.526 11.167 -10.449 1.00 82.62 93 GLU A CA 1
ATOM 727 C C . GLU A 1 93 ? -6.261 11.353 -11.783 1.00 82.62 93 GLU A C 1
ATOM 729 O O . GLU A 1 93 ? -5.621 11.645 -12.794 1.00 82.62 93 GLU A O 1
ATOM 734 N N . ARG A 1 94 ? -7.600 11.302 -11.776 1.00 82.19 94 ARG A N 1
ATOM 735 C CA . ARG A 1 94 ? -8.429 11.588 -12.954 1.00 82.19 94 ARG A CA 1
ATOM 736 C C . ARG A 1 94 ? -8.130 12.972 -13.531 1.00 82.19 94 ARG A C 1
ATOM 738 O O . ARG A 1 94 ? -7.815 13.073 -14.709 1.00 82.19 94 ARG A O 1
ATOM 745 N N . LEU A 1 95 ? -8.147 14.018 -12.704 1.00 77.25 95 LEU A N 1
ATOM 746 C CA . LEU A 1 95 ? -7.868 15.398 -13.129 1.00 77.25 95 LEU A CA 1
ATOM 747 C C . LEU A 1 95 ? -6.440 15.596 -13.660 1.00 77.25 95 LEU A C 1
ATOM 749 O O . LEU A 1 95 ? -6.197 16.475 -14.483 1.00 77.25 95 LEU A O 1
ATOM 753 N N . ARG A 1 96 ? -5.479 14.789 -13.194 1.00 75.44 96 ARG A N 1
ATOM 754 C CA . ARG A 1 96 ? -4.088 14.840 -13.659 1.00 75.44 96 ARG A CA 1
ATOM 755 C C . ARG A 1 96 ? -3.911 14.242 -15.057 1.00 75.44 96 ARG A C 1
ATOM 757 O O . ARG A 1 96 ? -3.050 14.713 -15.798 1.00 75.44 96 ARG A O 1
ATOM 764 N N . TYR A 1 97 ? -4.658 13.189 -15.382 1.00 68.94 97 TYR A N 1
ATOM 765 C CA . TYR A 1 97 ? -4.514 12.443 -16.638 1.00 68.94 97 TYR A CA 1
ATOM 766 C C . TYR A 1 97 ? -5.566 12.789 -17.691 1.00 68.94 97 TYR A C 1
ATOM 768 O O . TYR A 1 97 ? -5.339 12.529 -18.869 1.00 68.94 97 TYR A O 1
ATOM 776 N N . ASP A 1 98 ? -6.663 13.413 -17.277 1.00 61.12 98 ASP A N 1
ATOM 777 C CA . ASP A 1 98 ? -7.692 13.980 -18.139 1.00 61.12 98 ASP A CA 1
ATOM 778 C C . ASP A 1 98 ? -7.729 15.500 -17.907 1.00 61.12 98 ASP A C 1
ATOM 780 O O . ASP A 1 98 ? -8.646 16.016 -17.254 1.00 61.12 98 ASP A O 1
ATOM 784 N N . PRO A 1 99 ? -6.672 16.234 -18.325 1.00 53.78 99 PRO A N 1
ATOM 785 C CA . PRO A 1 99 ? -6.706 17.682 -18.255 1.00 53.78 99 PRO A CA 1
ATOM 786 C C . PRO A 1 99 ? -7.885 18.141 -19.117 1.00 53.78 99 PRO A C 1
ATOM 788 O O . PRO A 1 99 ? -8.003 17.680 -20.255 1.00 53.78 99 PRO A O 1
ATOM 791 N N . PRO A 1 100 ? -8.765 19.026 -18.618 1.00 58.12 100 PRO A N 1
ATOM 792 C CA . PRO A 1 100 ? -9.825 19.565 -19.450 1.00 58.12 100 PRO A CA 1
ATOM 793 C C . PRO A 1 100 ? -9.153 20.275 -20.626 1.00 58.12 100 PRO A C 1
ATOM 795 O O . PRO A 1 100 ? -8.490 21.299 -20.449 1.00 58.12 100 PRO A O 1
ATOM 798 N N . TYR A 1 101 ? -9.243 19.682 -21.815 1.00 46.91 101 TYR A N 1
ATOM 799 C CA . TYR A 1 101 ? -8.768 20.340 -23.017 1.00 46.91 101 TYR A CA 1
ATOM 800 C C . TYR A 1 101 ? -9.602 21.602 -23.227 1.00 46.91 101 TYR A C 1
ATOM 802 O O . TYR A 1 101 ? -10.830 21.571 -23.179 1.00 46.91 101 TYR A O 1
ATOM 810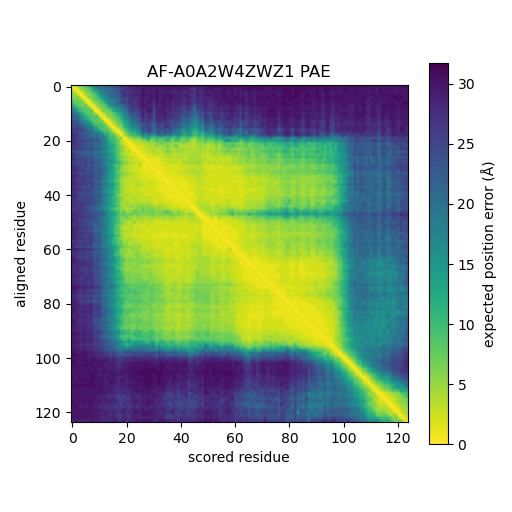 N N . ASP A 1 102 ? -8.859 22.681 -23.457 1.00 46.84 102 ASP A N 1
ATOM 811 C CA . ASP A 1 102 ? -9.281 24.022 -23.834 1.00 46.84 102 ASP A CA 1
ATOM 812 C C . ASP A 1 102 ? -10.052 24.816 -22.776 1.00 46.84 102 ASP A C 1
ATOM 814 O O . ASP A 1 102 ? -11.271 24.805 -22.723 1.00 46.84 102 ASP A O 1
ATOM 818 N N . HIS A 1 103 ? -9.327 25.648 -22.021 1.00 40.62 103 HIS A N 1
ATOM 819 C CA . HIS A 1 103 ? -9.461 27.095 -22.202 1.00 40.62 103 HIS A CA 1
ATOM 820 C C . HIS A 1 103 ? -8.217 27.841 -21.699 1.00 40.62 103 HIS A C 1
ATOM 822 O O . HIS A 1 103 ? -7.727 27.661 -20.587 1.00 40.62 103 HIS A O 1
ATOM 828 N N . PHE A 1 104 ? -7.707 28.677 -22.599 1.00 39.81 104 PHE A N 1
ATOM 829 C CA . PHE A 1 104 ? -6.736 29.740 -22.403 1.00 39.81 104 PHE A CA 1
ATOM 830 C C . PHE A 1 104 ? -6.783 30.383 -21.014 1.00 39.81 104 PHE A C 1
ATOM 832 O O . PHE A 1 104 ? -7.829 30.861 -20.597 1.00 39.81 104 PHE A O 1
ATOM 839 N N . GLY A 1 105 ? -5.604 30.508 -20.400 1.00 40.94 105 GLY A N 1
ATOM 840 C CA . GLY A 1 105 ? -5.265 31.603 -19.495 1.00 40.94 105 GLY A CA 1
ATOM 841 C C . GLY A 1 105 ? -6.128 31.726 -18.244 1.00 40.94 105 GLY A C 1
ATOM 842 O O . GLY A 1 105 ? -7.195 32.318 -18.281 1.00 40.94 105 GLY A O 1
ATOM 843 N N . MET A 1 106 ? -5.587 31.272 -17.118 1.00 36.00 106 MET A N 1
ATOM 844 C CA . MET A 1 106 ? -5.524 31.984 -15.832 1.00 36.00 106 MET A CA 1
ATOM 845 C C . MET A 1 106 ? -5.300 30.935 -14.747 1.00 36.00 106 MET A C 1
ATOM 847 O O . MET A 1 106 ? -6.145 30.083 -14.480 1.00 36.00 106 MET A O 1
ATOM 851 N N . GLY A 1 107 ? -4.127 31.003 -14.114 1.00 42.00 107 GLY A N 1
ATOM 852 C CA . GLY A 1 107 ? -3.936 30.381 -12.812 1.00 42.00 107 GLY A CA 1
ATOM 853 C C . GLY A 1 107 ? -5.013 30.862 -11.835 1.00 42.00 107 GLY A C 1
ATOM 854 O O . GLY A 1 107 ? -5.562 31.945 -12.023 1.00 42.00 107 GLY A O 1
ATOM 855 N N . LEU A 1 108 ? -5.251 30.061 -10.789 1.00 38.75 108 LEU A N 1
ATOM 856 C CA . LEU A 1 108 ? -6.229 30.238 -9.693 1.00 38.75 108 LEU A CA 1
ATOM 857 C C . LEU A 1 108 ? -7.485 29.343 -9.751 1.00 38.75 108 LEU A C 1
ATOM 859 O O . LEU A 1 108 ? -8.562 29.786 -9.381 1.00 38.75 108 LEU A O 1
ATOM 863 N N . TYR A 1 109 ? -7.371 28.054 -10.086 1.00 44.28 109 TYR A N 1
ATOM 864 C CA . TYR A 1 109 ? -8.440 27.086 -9.772 1.00 44.28 109 TYR A CA 1
ATOM 865 C C . TYR A 1 109 ? -7.869 25.803 -9.161 1.00 44.28 109 TYR A C 1
ATOM 867 O O . TYR A 1 109 ? -7.875 24.740 -9.761 1.00 44.28 109 TYR A O 1
ATOM 875 N N . GLY A 1 110 ? -7.324 25.926 -7.947 1.00 41.72 110 GLY A N 1
ATOM 876 C CA . GLY A 1 110 ? -6.956 24.782 -7.095 1.00 41.72 110 GLY A CA 1
ATOM 877 C C . GLY A 1 110 ? -7.706 24.735 -5.757 1.00 41.72 110 GLY A C 1
ATOM 878 O O . GLY A 1 110 ? -7.566 23.769 -5.018 1.00 41.72 110 GLY A O 1
ATOM 879 N N . PHE A 1 111 ? -8.496 25.766 -5.434 1.00 44.12 111 PHE A N 1
ATOM 880 C CA . PHE A 1 111 ? -9.156 25.906 -4.127 1.00 44.12 111 PHE A CA 1
ATOM 881 C C . PHE A 1 111 ? -10.693 25.832 -4.173 1.00 44.12 111 PHE A C 1
ATOM 883 O O . PHE A 1 111 ? -11.298 25.514 -3.156 1.00 44.12 111 PHE A O 1
ATOM 890 N N . SER A 1 112 ? -11.344 26.053 -5.324 1.00 47.59 112 SER A N 1
ATOM 891 C CA . SER A 1 112 ? -12.817 26.135 -5.378 1.00 47.59 112 SER A CA 1
ATOM 892 C C . SER A 1 112 ? -13.530 24.775 -5.310 1.00 47.59 112 SER A C 1
ATOM 894 O O . SER A 1 112 ? -14.654 24.710 -4.814 1.00 47.59 112 SER A O 1
ATOM 896 N N . ASP A 1 113 ? -12.908 23.686 -5.772 1.00 50.81 113 ASP A N 1
ATOM 897 C CA . ASP A 1 113 ? -13.567 22.368 -5.792 1.00 50.81 113 ASP A CA 1
ATOM 898 C C . ASP A 1 113 ? -13.446 21.612 -4.466 1.00 50.81 113 ASP A C 1
ATOM 900 O O . ASP A 1 113 ? -14.342 20.846 -4.105 1.00 50.81 113 ASP A O 1
ATOM 904 N N . TYR A 1 114 ? -12.403 21.889 -3.678 1.00 48.44 114 TYR A N 1
ATOM 905 C CA . TYR A 1 114 ? -12.245 21.305 -2.344 1.00 48.44 114 TYR A CA 1
ATOM 906 C C . TYR A 1 114 ? -13.392 21.708 -1.408 1.00 48.44 114 TYR A C 1
ATOM 908 O O . TYR A 1 114 ? -13.934 20.867 -0.686 1.00 48.44 114 TYR A O 1
ATOM 916 N N . ASP A 1 115 ? -13.811 22.975 -1.457 1.00 51.91 115 ASP A N 1
ATOM 917 C CA . ASP A 1 115 ? -14.935 23.464 -0.657 1.00 51.91 115 ASP A CA 1
ATOM 918 C C . ASP A 1 115 ? -16.285 22.946 -1.167 1.00 51.91 115 ASP A C 1
ATOM 920 O O . ASP A 1 115 ? -17.185 22.693 -0.364 1.00 51.91 115 ASP A O 1
ATOM 924 N N . ARG A 1 116 ? -16.421 22.687 -2.474 1.00 50.81 116 ARG A N 1
ATOM 925 C CA . ARG A 1 116 ? -17.636 22.094 -3.050 1.00 50.81 116 ARG A CA 1
ATOM 926 C C . ARG A 1 116 ? -17.817 20.637 -2.625 1.00 50.81 116 ARG A C 1
ATOM 928 O O . ARG A 1 116 ? -18.906 20.270 -2.186 1.00 50.81 116 ARG A O 1
ATOM 935 N N . ILE A 1 117 ? -16.760 19.827 -2.686 1.00 52.72 117 ILE A N 1
ATOM 936 C CA . ILE A 1 117 ? -16.790 18.431 -2.218 1.00 52.72 117 ILE A CA 1
ATOM 937 C C . ILE A 1 117 ? -17.081 18.396 -0.708 1.00 52.72 117 ILE A C 1
ATOM 939 O O . ILE A 1 117 ? -17.943 17.647 -0.249 1.00 52.72 117 ILE A O 1
ATOM 943 N N . ARG A 1 118 ? -16.449 19.280 0.074 1.00 52.34 118 ARG A N 1
ATOM 944 C CA . ARG A 1 118 ? -16.697 19.396 1.520 1.00 52.34 118 ARG A CA 1
ATOM 945 C C . ARG A 1 118 ? -18.126 19.833 1.860 1.00 52.34 118 ARG A C 1
ATOM 947 O O . ARG A 1 118 ? -18.674 19.377 2.862 1.00 52.34 118 ARG A O 1
ATOM 954 N N . ALA A 1 119 ? -18.728 20.709 1.057 1.00 48.06 119 ALA A N 1
ATOM 955 C CA . ALA A 1 119 ? -20.093 21.181 1.266 1.00 48.06 119 ALA A CA 1
ATOM 956 C C . ALA A 1 119 ? -21.132 20.083 0.998 1.00 48.06 119 ALA A C 1
ATOM 958 O O . ALA A 1 119 ? -22.075 19.952 1.770 1.00 4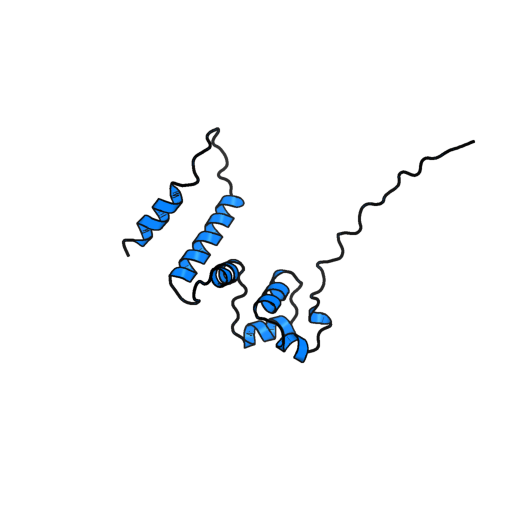8.06 119 ALA A O 1
ATOM 959 N N . VAL A 1 120 ? -20.938 19.252 -0.031 1.00 52.72 120 VAL A N 1
ATOM 960 C CA . VAL A 1 120 ? -21.861 18.147 -0.356 1.00 52.72 120 VAL A CA 1
ATOM 961 C C . VAL A 1 120 ? -21.894 17.083 0.751 1.00 52.72 120 VAL A C 1
ATOM 963 O O . VAL A 1 120 ? -22.953 16.531 1.036 1.00 52.72 120 VAL A O 1
ATOM 966 N N . HIS A 1 121 ? -20.773 16.848 1.439 1.00 49.81 121 HIS A N 1
ATOM 967 C CA . HIS A 1 121 ? -20.687 15.870 2.531 1.00 49.81 121 HIS A CA 1
ATOM 968 C C . HIS A 1 121 ? -21.106 16.394 3.915 1.00 49.81 121 HIS A C 1
ATOM 970 O O . HIS A 1 121 ? -21.206 15.604 4.845 1.00 49.81 121 HIS A O 1
ATOM 976 N N . ARG A 1 122 ? -21.377 17.697 4.088 1.00 50.06 122 ARG A N 1
ATOM 977 C CA . ARG A 1 122 ? -21.886 18.244 5.365 1.00 50.06 122 ARG A CA 1
ATOM 978 C C . ARG A 1 122 ? -23.401 18.121 5.544 1.00 50.06 122 ARG A C 1
ATOM 980 O O . ARG A 1 122 ? -23.890 18.403 6.632 1.00 50.06 122 ARG A O 1
ATOM 987 N N . PHE A 1 123 ? -24.130 17.743 4.497 1.00 45.53 123 PHE A N 1
ATOM 988 C CA . PHE A 1 123 ? -25.596 17.682 4.492 1.00 45.53 123 PHE A CA 1
ATOM 989 C C . PHE A 1 123 ? -26.154 16.252 4.416 1.00 45.53 123 PHE A C 1
ATOM 991 O O . PHE A 1 123 ? -27.303 16.074 4.011 1.00 45.53 123 PHE A O 1
ATOM 998 N N . ARG A 1 124 ? -25.367 15.238 4.789 1.00 41.44 124 ARG A N 1
ATOM 999 C CA . ARG A 1 124 ? -25.834 13.852 4.891 1.00 41.44 124 ARG A CA 1
ATOM 1000 C C . ARG A 1 124 ? -25.621 13.298 6.285 1.00 41.44 124 ARG A C 1
ATOM 1002 O O . ARG A 1 124 ? -24.528 13.546 6.831 1.00 41.44 124 ARG A O 1
#

Secondary structure (DSSP, 8-state):
--------------SSSSSS-GGGGS-HHHHHHS-HHHHHHHHHHS---HHHHHHHHHTT----HHHHHHHHTTPPTTSHHHHHHHHHHHHHHHHH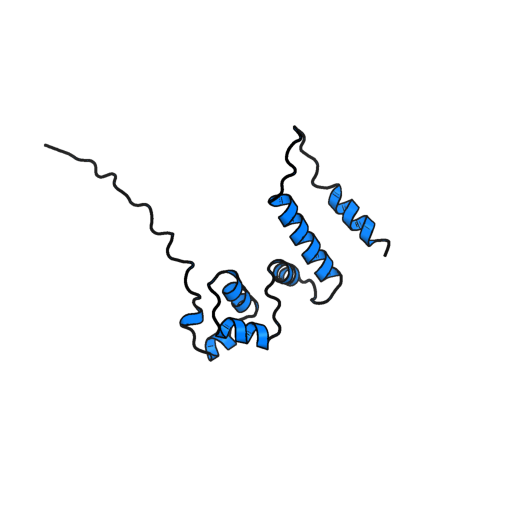HS-----------SSHHHHHHHHHGGG-

pLDDT: mean 72.65, std 20.2, range [32.75, 93.69]

Mean predicted aligned error: 15.31 Å